Protein AF-A0A2P2MWF6-F1 (afdb_monomer_lite)

Secondary structure (DSSP, 8-state):
-------PPPHHHHHHHHHHHHHHHHHHHTT---PPPPHHHHHHHHHHHHHHTT-

Foldseek 3Di:
DPPPPLPQDDPVRLVVLLVVLVVLVVCVVVVHPDDDDDPVSVVSNVPSVVSNVVD

pLDDT: mean 74.37, std 13.66, range [36.09, 93.0]

Radius of gyration: 13.45 Å; chains: 1; bounding box: 40×19×33 Å

Structure (mmCIF, N/CA/C/O backbone):
data_AF-A0A2P2MWF6-F1
#
_entry.id   AF-A0A2P2MWF6-F1
#
loop_
_atom_site.group_PDB
_atom_site.id
_atom_site.type_symbol
_atom_site.label_atom_id
_atom_site.label_alt_id
_atom_site.label_comp_id
_atom_site.label_asym_id
_atom_site.label_entity_id
_atom_site.label_seq_id
_atom_site.pdbx_PDB_ins_code
_atom_site.Cartn_x
_atom_site.Cartn_y
_atom_site.Cartn_z
_atom_site.occupancy
_atom_site.B_iso_or_equiv
_atom_site.auth_seq_id
_atom_site.auth_comp_id
_atom_site.auth_asym_id
_atom_site.auth_atom_id
_atom_site.pdbx_PDB_model_num
ATOM 1 N N . MET A 1 1 ? 28.219 12.526 -12.501 1.00 36.09 1 MET A N 1
ATOM 2 C CA . MET A 1 1 ? 26.748 12.648 -12.553 1.00 36.09 1 MET A CA 1
ATOM 3 C C . MET A 1 1 ? 26.229 11.271 -12.902 1.00 36.09 1 MET A C 1
ATOM 5 O O . MET A 1 1 ? 26.324 10.864 -14.051 1.00 36.09 1 MET A O 1
ATOM 9 N N . THR A 1 2 ? 25.884 10.490 -11.885 1.00 39.72 2 THR A N 1
ATOM 10 C CA . THR A 1 2 ? 25.426 9.107 -12.033 1.00 39.72 2 THR A CA 1
ATOM 11 C C . THR A 1 2 ? 24.153 9.128 -12.866 1.00 39.72 2 THR A C 1
ATOM 13 O O . THR A 1 2 ? 23.196 9.811 -12.504 1.00 39.72 2 THR A O 1
ATOM 16 N N . MET A 1 3 ? 24.181 8.460 -14.021 1.00 43.53 3 MET A N 1
ATOM 17 C CA . MET A 1 3 ? 22.988 8.246 -14.828 1.00 43.53 3 MET A CA 1
ATOM 18 C C . MET A 1 3 ? 21.949 7.617 -13.907 1.00 43.53 3 MET A C 1
ATOM 20 O O . MET A 1 3 ? 22.202 6.568 -13.322 1.00 43.53 3 MET A O 1
ATOM 24 N N . ASN A 1 4 ? 20.837 8.322 -13.704 1.00 56.44 4 ASN A N 1
ATOM 25 C CA . ASN A 1 4 ? 19.675 7.794 -13.016 1.00 56.44 4 ASN A CA 1
ATOM 26 C C . ASN A 1 4 ? 19.205 6.613 -13.866 1.00 56.44 4 ASN A C 1
ATOM 28 O O . ASN A 1 4 ? 18.515 6.820 -14.867 1.00 56.44 4 ASN A O 1
ATOM 32 N N . GLU A 1 5 ? 19.696 5.413 -13.555 1.00 51.06 5 GLU A N 1
ATOM 33 C CA . GLU A 1 5 ? 19.226 4.171 -14.146 1.00 51.06 5 GLU A CA 1
ATOM 3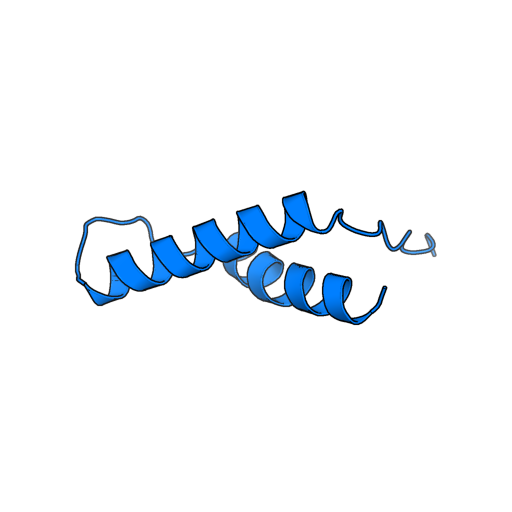4 C C . GLU A 1 5 ? 17.732 4.140 -13.864 1.00 51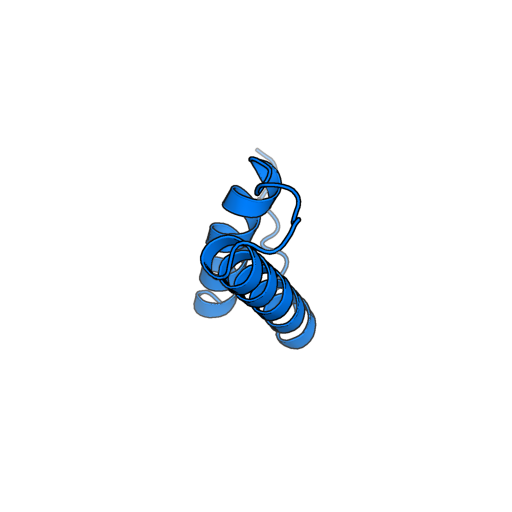.06 5 GLU A C 1
ATOM 36 O O . GLU A 1 5 ? 17.302 3.871 -12.742 1.00 51.0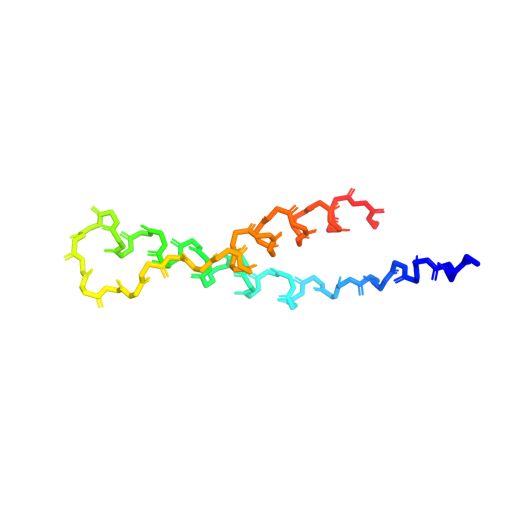6 5 GLU A O 1
ATOM 41 N N . ARG A 1 6 ? 16.930 4.530 -14.860 1.00 58.69 6 ARG A N 1
ATOM 42 C CA . ARG A 1 6 ? 15.480 4.416 -14.791 1.00 58.69 6 ARG A CA 1
ATOM 43 C C . ARG A 1 6 ? 15.206 2.924 -14.770 1.00 58.69 6 ARG A C 1
ATOM 45 O O . ARG A 1 6 ? 15.104 2.295 -15.817 1.00 58.69 6 ARG A O 1
ATOM 52 N N . LYS A 1 7 ? 15.191 2.352 -13.569 1.00 60.56 7 LYS A N 1
ATOM 53 C CA . LYS A 1 7 ? 14.737 0.991 -13.349 1.00 60.56 7 LYS A CA 1
ATOM 54 C C . LYS A 1 7 ? 13.275 0.981 -13.753 1.00 60.56 7 LYS A C 1
ATOM 56 O O . LYS A 1 7 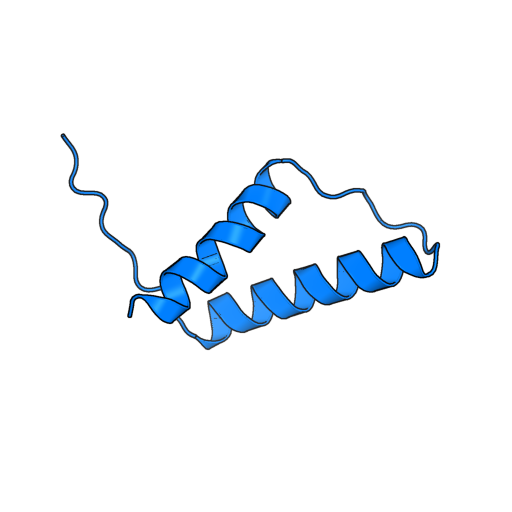? 12.449 1.611 -13.096 1.00 60.56 7 LYS A O 1
ATOM 61 N N . THR A 1 8 ? 12.989 0.330 -14.871 1.00 62.41 8 THR A N 1
ATOM 62 C CA . THR A 1 8 ? 11.634 -0.045 -15.248 1.00 62.41 8 THR A CA 1
ATOM 63 C C . THR A 1 8 ? 11.069 -0.820 -14.069 1.00 62.41 8 THR A C 1
ATOM 65 O O . THR A 1 8 ? 11.640 -1.836 -13.668 1.00 62.41 8 THR A O 1
ATOM 68 N N . VAL A 1 9 ? 10.026 -0.284 -13.437 1.00 71.62 9 VAL A N 1
ATOM 69 C CA . VAL A 1 9 ? 9.309 -1.047 -12.423 1.00 71.62 9 VAL A CA 1
ATOM 70 C C . VAL A 1 9 ? 8.458 -2.063 -13.166 1.00 71.62 9 VAL A C 1
ATOM 72 O O . VAL A 1 9 ? 7.834 -1.724 -14.173 1.00 71.62 9 VAL A O 1
ATOM 75 N N . ASP A 1 10 ? 8.467 -3.305 -12.703 1.00 77.94 10 ASP A N 1
ATOM 76 C CA . ASP A 1 10 ? 7.559 -4.303 -13.245 1.00 77.94 10 ASP A CA 1
ATOM 77 C C . ASP A 1 10 ? 6.103 -3.867 -13.002 1.00 77.94 10 ASP A C 1
ATOM 79 O O . ASP A 1 10 ? 5.785 -3.283 -11.959 1.00 77.94 10 ASP A O 1
ATOM 83 N N . LEU A 1 11 ? 5.226 -4.116 -13.978 1.00 78.06 11 LEU A N 1
ATOM 84 C CA . LEU A 1 11 ? 3.827 -3.699 -13.912 1.00 78.06 11 LEU A CA 1
ATOM 85 C C . LEU A 1 11 ? 3.123 -4.287 -12.688 1.00 78.06 11 LEU A C 1
ATOM 87 O O . LEU A 1 11 ? 2.371 -3.566 -12.034 1.00 78.06 11 LEU A O 1
ATOM 91 N N . GLU A 1 12 ? 3.375 -5.554 -12.356 1.00 82.25 12 GLU A N 1
ATOM 92 C CA . GLU A 1 12 ? 2.766 -6.202 -11.194 1.00 82.25 12 GLU A CA 1
ATOM 93 C C . GLU A 1 12 ? 3.248 -5.530 -9.907 1.00 82.25 12 GLU A C 1
ATOM 95 O O . GLU A 1 12 ? 2.439 -5.163 -9.054 1.00 82.25 12 GLU A O 1
ATOM 100 N N . GLN A 1 13 ? 4.550 -5.247 -9.815 1.00 79.12 13 GLN A N 1
ATOM 101 C CA . GLN A 1 13 ? 5.137 -4.570 -8.659 1.00 79.12 13 GLN A CA 1
ATOM 102 C C . GLN A 1 13 ? 4.584 -3.144 -8.474 1.00 79.12 13 GLN A C 1
ATOM 104 O O . GLN A 1 13 ? 4.244 -2.739 -7.356 1.00 79.12 13 GLN A O 1
ATOM 109 N N . GLY A 1 14 ? 4.481 -2.370 -9.558 1.00 79.44 14 GLY A N 1
ATOM 110 C CA . GLY A 1 14 ? 3.903 -1.026 -9.524 1.00 79.44 14 GLY A CA 1
ATOM 111 C C . GLY A 1 14 ? 2.403 -1.043 -9.210 1.00 79.44 14 GLY A C 1
ATOM 112 O O . GLY A 1 14 ? 1.917 -0.205 -8.445 1.00 79.44 14 GLY A O 1
ATOM 113 N N . TRP A 1 15 ? 1.673 -2.023 -9.746 1.00 82.69 15 TRP A N 1
ATOM 114 C CA . TRP A 1 15 ? 0.240 -2.202 -9.520 1.00 82.69 15 TRP A CA 1
ATOM 115 C C . TRP A 1 15 ? -0.082 -2.571 -8.069 1.00 82.69 15 TRP A C 1
ATOM 117 O O . TRP A 1 15 ? -0.933 -1.924 -7.452 1.00 82.69 15 TRP A O 1
ATOM 127 N N . GLU A 1 16 ? 0.634 -3.534 -7.482 1.00 84.81 16 GLU A N 1
ATOM 128 C CA . GLU A 1 16 ? 0.476 -3.900 -6.069 1.00 84.81 16 GLU A CA 1
ATOM 129 C C . GLU A 1 16 ? 0.709 -2.699 -5.141 1.00 84.81 16 GLU A C 1
ATOM 131 O O . GLU A 1 16 ? -0.008 -2.509 -4.152 1.00 84.81 16 GLU A O 1
ATOM 136 N N . PHE A 1 17 ? 1.697 -1.859 -5.466 1.00 80.62 17 PHE A N 1
ATOM 137 C CA . PHE A 1 17 ? 1.976 -0.645 -4.708 1.00 80.62 17 PHE A CA 1
ATOM 138 C C . PHE A 1 17 ? 0.809 0.352 -4.779 1.00 80.62 17 PHE A C 1
ATOM 140 O O . PHE A 1 17 ? 0.358 0.854 -3.745 1.00 80.62 17 PHE A O 1
ATOM 147 N N . MET A 1 18 ? 0.266 0.597 -5.978 1.00 84.75 18 MET A N 1
ATOM 148 C CA . MET A 1 18 ? -0.903 1.467 -6.147 1.00 84.75 18 MET A CA 1
ATOM 149 C C . MET A 1 18 ? -2.119 0.941 -5.382 1.00 84.75 18 MET A C 1
ATOM 151 O O . MET A 1 18 ? -2.791 1.715 -4.698 1.00 84.75 18 MET A O 1
ATOM 155 N N . GLN A 1 19 ? -2.386 -0.366 -5.434 1.00 87.25 19 GLN A N 1
ATOM 156 C CA . GLN A 1 19 ? -3.511 -0.962 -4.711 1.00 87.25 19 GLN A CA 1
ATOM 157 C C . GLN A 1 19 ? -3.394 -0.776 -3.194 1.00 87.25 19 GLN A C 1
ATOM 159 O O . GLN A 1 19 ? -4.384 -0.425 -2.543 1.00 87.25 19 GLN A O 1
ATOM 164 N N . LYS A 1 20 ? -2.194 -0.950 -2.628 1.00 86.69 20 LYS A N 1
ATOM 165 C CA . LYS A 1 20 ? -1.938 -0.692 -1.200 1.00 86.69 20 LYS A CA 1
ATOM 166 C C . LYS A 1 20 ? -2.182 0.773 -0.846 1.00 86.69 20 LYS A C 1
ATOM 168 O O . LYS A 1 20 ? -2.876 1.054 0.128 1.00 86.69 20 LYS A O 1
ATOM 173 N N . GLY A 1 21 ? -1.688 1.696 -1.669 1.00 84.88 21 GLY A N 1
ATOM 174 C CA . GLY A 1 21 ? -1.911 3.130 -1.488 1.00 84.88 21 GLY A CA 1
ATOM 175 C C . GLY A 1 21 ? -3.386 3.534 -1.532 1.00 84.88 21 GLY A C 1
ATOM 176 O O . GLY A 1 21 ? -3.857 4.258 -0.656 1.00 84.88 21 GLY A O 1
ATOM 177 N N . ILE A 1 22 ? -4.139 3.026 -2.510 1.00 87.75 22 ILE A N 1
ATOM 178 C CA . ILE A 1 22 ? -5.580 3.289 -2.650 1.00 87.75 22 ILE A CA 1
ATOM 179 C C . ILE A 1 22 ? -6.360 2.712 -1.462 1.00 87.75 22 ILE A C 1
ATOM 181 O O . ILE A 1 22 ? -7.247 3.378 -0.930 1.00 87.75 22 ILE A O 1
ATOM 185 N N . THR A 1 23 ? -6.016 1.500 -1.021 1.00 90.25 23 THR A N 1
ATOM 186 C CA . THR A 1 23 ? -6.653 0.855 0.140 1.00 90.25 23 THR A CA 1
ATOM 187 C C . THR A 1 23 ? -6.431 1.676 1.407 1.00 90.25 23 THR A C 1
ATOM 189 O O . THR A 1 23 ? -7.391 1.975 2.116 1.00 90.25 23 THR A O 1
ATOM 192 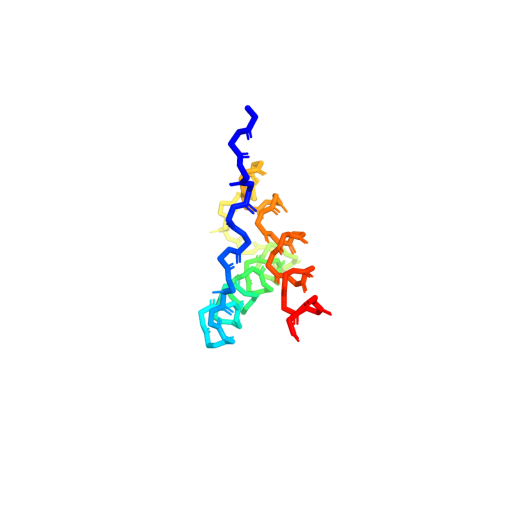N N . LYS A 1 24 ? -5.192 2.128 1.623 1.00 88.00 24 LYS A N 1
ATOM 193 C CA . LYS A 1 24 ? -4.825 3.010 2.733 1.00 88.00 24 LYS A CA 1
ATOM 194 C C . LYS A 1 24 ? -5.608 4.317 2.722 1.00 88.00 24 LYS A C 1
ATOM 196 O O . LYS A 1 24 ? -6.195 4.710 3.729 1.00 88.00 24 LYS A O 1
ATOM 201 N N . LEU A 1 25 ? -5.696 4.960 1.558 1.00 87.19 25 LEU A N 1
ATOM 202 C CA . LEU A 1 25 ? -6.484 6.180 1.395 1.00 87.19 25 LEU A CA 1
ATOM 203 C C . LEU A 1 25 ? -7.966 5.945 1.718 1.00 87.19 25 LEU A C 1
ATOM 205 O O . LEU A 1 25 ? -8.568 6.746 2.431 1.00 87.19 25 LEU A O 1
ATOM 209 N N . LYS A 1 26 ? -8.548 4.845 1.230 1.00 89.50 26 LYS A N 1
ATOM 210 C CA . LYS A 1 26 ? -9.946 4.496 1.498 1.00 89.50 26 LYS A CA 1
ATOM 211 C C . LYS A 1 26 ? -10.201 4.305 2.995 1.00 89.50 26 LYS A C 1
ATOM 213 O O . LYS A 1 26 ? -11.135 4.900 3.520 1.00 89.50 26 LYS A O 1
ATOM 218 N N . ASN A 1 27 ? -9.351 3.549 3.683 1.00 90.94 27 ASN A N 1
ATOM 219 C CA . ASN A 1 27 ? -9.495 3.291 5.114 1.00 90.94 27 ASN A CA 1
ATOM 220 C C . ASN A 1 27 ? -9.385 4.576 5.949 1.00 90.94 27 ASN A C 1
ATOM 222 O O . ASN A 1 27 ? -10.164 4.763 6.883 1.00 90.94 27 ASN A O 1
ATOM 226 N N . ILE A 1 28 ? -8.478 5.490 5.582 1.00 89.44 28 ILE A N 1
ATOM 227 C CA . ILE A 1 28 ? -8.366 6.812 6.220 1.00 89.44 28 ILE A CA 1
ATOM 228 C C . ILE A 1 28 ? -9.651 7.628 6.010 1.00 89.44 28 ILE A C 1
ATOM 230 O O . ILE A 1 28 ? -10.156 8.226 6.960 1.00 89.44 28 ILE A O 1
ATOM 234 N N . LEU A 1 29 ? -10.202 7.642 4.790 1.00 88.44 29 LEU A N 1
ATOM 235 C CA . LEU A 1 29 ? -11.447 8.358 4.477 1.00 88.44 29 LEU A CA 1
ATOM 236 C C . LEU A 1 29 ? -12.677 7.749 5.169 1.00 88.44 29 LEU A C 1
ATOM 238 O O . LEU A 1 29 ? -13.594 8.481 5.530 1.00 88.44 29 LEU A O 1
ATOM 242 N N . GLU A 1 30 ? -12.691 6.432 5.381 1.00 93.00 30 GLU A N 1
ATOM 243 C CA . GLU A 1 30 ? -13.734 5.721 6.132 1.00 93.00 30 GLU A CA 1
ATOM 244 C C . GLU A 1 30 ? -13.544 5.813 7.661 1.00 93.00 30 GLU A C 1
ATOM 246 O O . GLU A 1 30 ? -14.404 5.363 8.418 1.00 93.00 30 GLU A O 1
ATOM 251 N N . GLY A 1 31 ? -12.458 6.437 8.135 1.00 87.44 31 GLY A N 1
ATOM 252 C CA . GLY A 1 31 ? -12.200 6.673 9.558 1.00 87.44 31 GLY A CA 1
ATOM 253 C C . GLY A 1 31 ? -11.662 5.457 10.318 1.00 87.44 31 GLY A C 1
ATOM 254 O O . GLY A 1 31 ? -11.723 5.431 11.550 1.00 87.44 31 GLY A O 1
ATOM 255 N N . PHE A 1 32 ? -11.133 4.451 9.616 1.00 88.94 32 PHE A N 1
ATOM 256 C CA . PHE A 1 32 ? -10.443 3.329 10.247 1.00 88.94 32 PHE A CA 1
ATOM 257 C C . PHE A 1 32 ? -9.112 3.779 10.875 1.00 88.94 32 PHE A C 1
ATOM 259 O O . PHE A 1 32 ? -8.489 4.732 10.397 1.00 88.94 32 PHE A O 1
ATOM 266 N N . PRO A 1 33 ? -8.639 3.094 11.935 1.00 82.44 33 PRO A N 1
ATOM 267 C CA . PRO A 1 33 ? -7.347 3.377 12.545 1.00 82.44 33 PRO A CA 1
ATOM 268 C C . PRO A 1 33 ? -6.216 2.909 11.620 1.00 82.44 33 PRO A C 1
ATOM 270 O O . PRO A 1 33 ? -5.666 1.822 11.789 1.00 82.44 33 PRO A O 1
ATOM 273 N N . GLU A 1 34 ? -5.873 3.740 10.638 1.00 85.00 34 GLU A N 1
ATOM 274 C CA . GLU A 1 34 ? -4.687 3.568 9.807 1.00 85.00 34 GLU A CA 1
ATOM 275 C C . GLU A 1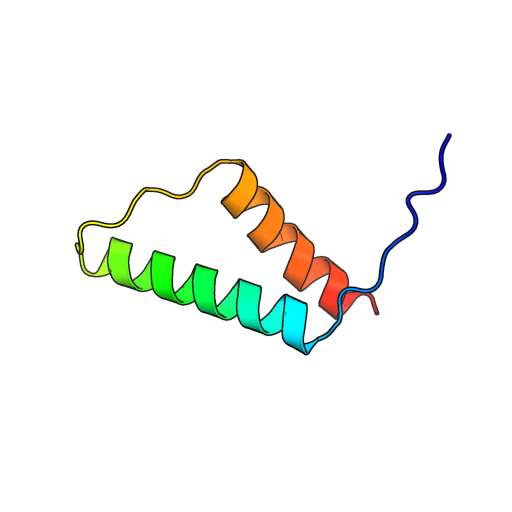 34 ? -3.612 4.613 10.111 1.00 85.00 34 GLU A C 1
ATOM 277 O O . GLU A 1 34 ? -3.923 5.776 10.394 1.00 85.00 34 GLU A O 1
ATOM 282 N N . PRO A 1 35 ? -2.326 4.224 10.044 1.00 82.56 35 PRO A N 1
ATOM 283 C CA . PRO A 1 35 ? -1.239 5.181 10.134 1.00 82.56 35 PRO A CA 1
ATOM 284 C C . PRO A 1 35 ? -1.342 6.173 8.975 1.00 82.56 35 PRO A C 1
ATOM 286 O O . PRO A 1 35 ? -1.596 5.791 7.834 1.00 82.56 35 PRO A O 1
ATOM 289 N N . GLN A 1 36 ? -1.106 7.455 9.246 1.00 79.88 36 GLN A N 1
ATOM 290 C CA . GLN A 1 36 ? -1.065 8.452 8.179 1.00 79.88 36 GLN A CA 1
ATOM 291 C C . GLN A 1 36 ? 0.040 8.115 7.167 1.00 79.88 36 GLN A C 1
ATOM 293 O O . GLN A 1 36 ? 0.998 7.391 7.453 1.00 79.88 36 GLN A O 1
ATOM 298 N N . PHE A 1 37 ? -0.112 8.618 5.947 1.00 80.44 37 PHE A N 1
ATOM 299 C CA . PHE A 1 37 ? 0.925 8.505 4.929 1.00 80.44 37 PHE A CA 1
ATOM 300 C C . PHE A 1 37 ? 2.217 9.189 5.389 1.00 80.44 37 PHE A C 1
ATOM 302 O O . PHE A 1 37 ? 2.187 10.328 5.861 1.00 80.44 37 PHE A O 1
ATOM 309 N N . SER A 1 38 ? 3.349 8.501 5.233 1.00 80.19 38 SER A N 1
ATOM 310 C CA . SER A 1 38 ? 4.665 9.116 5.411 1.00 80.19 38 SER A CA 1
ATOM 311 C C . SER A 1 38 ? 5.029 9.958 4.182 1.00 80.19 38 SER A C 1
ATOM 313 O O . SER A 1 38 ? 4.453 9.803 3.103 1.00 80.19 38 SER A O 1
ATOM 315 N N . SER A 1 39 ? 6.016 10.847 4.309 1.00 75.31 39 SER A N 1
ATOM 316 C CA . SER A 1 39 ? 6.545 11.593 3.157 1.00 75.31 39 SER A CA 1
ATOM 317 C C . SER A 1 39 ? 7.079 10.669 2.055 1.00 75.31 39 SER A C 1
ATOM 319 O O . SER A 1 39 ? 6.959 10.998 0.877 1.00 75.31 39 SER A O 1
ATOM 321 N N . GLU A 1 40 ? 7.620 9.504 2.421 1.00 77.31 40 GLU A N 1
ATOM 322 C CA . GLU A 1 40 ? 8.073 8.481 1.471 1.00 77.31 40 GLU A CA 1
ATOM 323 C C . GLU A 1 40 ? 6.904 7.822 0.731 1.00 77.31 40 GLU A C 1
ATOM 325 O O . GLU A 1 40 ? 6.980 7.667 -0.489 1.00 77.31 40 GLU A O 1
ATOM 330 N N . ASP A 1 41 ? 5.805 7.500 1.425 1.00 76.19 41 ASP A N 1
ATOM 331 C CA . ASP A 1 41 ? 4.603 6.952 0.783 1.00 76.19 41 ASP A CA 1
ATOM 332 C C . ASP A 1 41 ? 4.066 7.915 -0.285 1.00 76.19 41 ASP A C 1
ATOM 334 O O . ASP A 1 41 ? 3.747 7.502 -1.402 1.00 76.19 41 ASP A O 1
ATOM 338 N N . TYR A 1 42 ? 4.012 9.214 0.031 1.00 74.38 42 TYR A N 1
ATOM 339 C CA . TYR A 1 42 ? 3.589 10.237 -0.924 1.00 74.38 42 TYR A CA 1
ATOM 340 C C . TYR A 1 42 ? 4.519 10.311 -2.134 1.00 74.38 42 TYR A C 1
ATOM 342 O O . TYR A 1 42 ? 4.039 10.317 -3.266 1.00 74.38 42 TYR A O 1
ATOM 350 N N . MET A 1 43 ? 5.839 10.338 -1.929 1.00 75.75 43 MET A N 1
ATOM 351 C CA . MET A 1 43 ? 6.796 10.368 -3.041 1.00 75.75 43 MET A CA 1
ATOM 352 C C . MET A 1 43 ? 6.623 9.150 -3.950 1.00 75.75 43 MET A C 1
ATOM 354 O O . MET A 1 43 ? 6.563 9.291 -5.172 1.00 75.75 43 MET A O 1
ATOM 358 N N . MET A 1 44 ? 6.468 7.962 -3.371 1.00 73.56 44 MET A N 1
ATOM 359 C CA . MET A 1 44 ? 6.277 6.733 -4.133 1.00 73.56 44 MET A CA 1
ATOM 360 C C . MET A 1 44 ? 4.961 6.727 -4.922 1.00 73.56 44 MET A C 1
ATOM 362 O O . MET A 1 44 ? 4.967 6.348 -6.093 1.00 73.56 44 MET A O 1
ATOM 366 N N . LEU A 1 45 ? 3.860 7.226 -4.347 1.00 70.38 45 LEU A N 1
ATOM 367 C CA . LEU A 1 45 ? 2.575 7.347 -5.046 1.00 70.38 45 LEU A CA 1
ATOM 368 C C . LEU A 1 45 ? 2.633 8.236 -6.291 1.00 70.38 45 LEU A C 1
ATOM 370 O O . LEU A 1 45 ? 1.893 7.981 -7.231 1.00 70.38 45 LEU A O 1
ATOM 374 N N . TYR A 1 46 ? 3.502 9.246 -6.331 1.00 65.31 46 TYR A N 1
ATOM 375 C CA . TYR A 1 46 ? 3.707 10.051 -7.542 1.00 65.31 46 TYR A CA 1
ATOM 376 C C . TYR A 1 46 ? 4.722 9.431 -8.507 1.00 65.31 46 TYR A C 1
ATOM 378 O O . TYR A 1 46 ? 4.628 9.633 -9.717 1.00 65.31 46 TYR A O 1
ATOM 386 N N . THR A 1 47 ? 5.686 8.667 -7.991 1.00 65.88 47 THR A N 1
ATOM 387 C CA . THR A 1 47 ? 6.808 8.153 -8.788 1.00 65.88 47 THR A CA 1
ATOM 388 C C . THR A 1 47 ? 6.444 6.872 -9.540 1.00 65.88 47 THR A C 1
ATOM 390 O O . THR A 1 47 ? 6.786 6.747 -10.712 1.00 65.88 47 THR A O 1
ATOM 393 N N . TYR A 1 48 ? 5.715 5.938 -8.920 1.00 67.94 48 TYR A N 1
ATOM 394 C CA . TYR A 1 48 ? 5.358 4.669 -9.570 1.00 67.94 48 TYR A CA 1
ATOM 395 C C . TYR A 1 48 ? 4.388 4.821 -10.754 1.00 67.94 48 TYR A C 1
ATOM 397 O O . TYR A 1 48 ? 4.676 4.239 -11.800 1.00 67.94 48 TYR A O 1
ATOM 405 N N . PRO A 1 49 ? 3.306 5.626 -10.682 1.00 65.44 49 PRO A N 1
ATOM 406 C CA . PRO A 1 49 ? 2.461 5.876 -11.847 1.00 65.44 49 PRO A CA 1
ATOM 407 C C . PRO A 1 49 ? 3.247 6.573 -12.953 1.00 65.44 49 PRO A C 1
ATOM 409 O O . PRO A 1 49 ? 3.181 6.167 -14.106 1.00 65.44 49 PRO A O 1
ATOM 412 N N . LEU A 1 50 ? 4.053 7.581 -12.604 1.00 65.38 50 LEU A N 1
ATOM 413 C CA . LEU A 1 50 ? 4.852 8.312 -13.581 1.00 65.38 50 LEU A CA 1
ATOM 414 C C . LEU A 1 50 ? 5.859 7.402 -14.300 1.00 65.38 50 LEU A C 1
ATOM 416 O O . LEU A 1 50 ? 6.034 7.539 -15.504 1.00 65.38 50 LEU A O 1
ATOM 420 N N . LEU A 1 51 ? 6.490 6.458 -13.599 1.00 63.31 51 LEU A N 1
ATOM 421 C CA . LEU A 1 51 ? 7.409 5.495 -14.211 1.00 63.31 51 LEU A CA 1
ATOM 422 C C . LEU A 1 51 ? 6.692 4.448 -15.077 1.00 63.31 51 LEU A C 1
ATOM 424 O O . LEU A 1 51 ? 7.227 4.099 -16.123 1.00 63.31 51 LEU A O 1
ATOM 428 N N . LEU A 1 52 ? 5.490 4.004 -14.692 1.00 61.31 52 LEU A N 1
ATOM 429 C CA . LEU A 1 52 ? 4.659 3.097 -15.499 1.00 61.31 52 LEU A CA 1
ATOM 430 C C . LEU A 1 52 ? 4.168 3.738 -16.807 1.00 61.31 52 LEU A C 1
ATOM 432 O O . LEU A 1 52 ? 4.047 3.054 -17.815 1.00 61.31 52 LEU A O 1
ATOM 436 N N . PHE A 1 53 ? 3.891 5.045 -16.815 1.00 57.50 53 PHE A N 1
ATOM 437 C CA . PHE A 1 53 ? 3.469 5.758 -18.031 1.00 57.50 53 PHE A CA 1
ATOM 438 C C . PHE A 1 53 ? 4.635 6.173 -18.944 1.00 57.50 53 PHE A C 1
ATOM 440 O O . PHE A 1 53 ? 4.397 6.660 -20.049 1.00 57.50 53 PHE A O 1
ATOM 447 N N . LEU A 1 54 ? 5.884 6.020 -18.491 1.00 58.59 54 LEU A N 1
ATOM 448 C CA . LEU A 1 54 ? 7.091 6.392 -19.240 1.00 58.59 54 LEU A CA 1
ATOM 449 C C . LEU A 1 54 ? 7.828 5.193 -19.872 1.00 58.59 54 LEU A C 1
ATOM 451 O O . LEU A 1 54 ? 8.845 5.421 -20.532 1.00 58.59 54 LEU A O 1
ATOM 455 N N . SER A 1 55 ? 7.355 3.958 -19.663 1.00 56.81 55 SER A N 1
ATOM 456 C CA . SER A 1 55 ? 7.927 2.712 -20.207 1.00 56.81 55 SER A CA 1
ATOM 457 C C . SER A 1 55 ? 7.214 2.212 -21.454 1.00 56.81 55 SER A C 1
ATOM 459 O O . SER A 1 55 ? 5.963 2.206 -21.428 1.00 56.81 55 SER A O 1
#

Sequence (55 aa):
MTMNERKTVDLEQGWEFMQKGITKLKNILEGFPEPQFSSEDYMMLYTYPLLLFLS

Organism: Rhizophora mucronata (NCBI:txid61149)